Protein AF-A0A095XIH7-F1 (afdb_monomer)

Structure (mmCIF, N/CA/C/O backbone):
data_AF-A0A095XIH7-F1
#
_entry.id   AF-A0A095XIH7-F1
#
loop_
_atom_site.group_PDB
_atom_site.id
_atom_site.type_symbol
_atom_site.label_atom_id
_atom_site.label_alt_id
_atom_site.label_comp_id
_atom_site.label_asym_id
_atom_site.label_entity_id
_atom_site.label_seq_id
_atom_site.pdbx_PDB_ins_code
_atom_site.Cartn_x
_atom_site.Cartn_y
_atom_site.Cartn_z
_atom_site.occupancy
_atom_site.B_iso_or_equiv
_atom_site.auth_seq_id
_atom_site.auth_comp_id
_atom_site.auth_asym_id
_atom_site.auth_atom_id
_atom_site.pdbx_PDB_model_num
ATOM 1 N N . MET A 1 1 ? 9.749 1.396 8.747 1.00 66.25 1 MET A N 1
ATOM 2 C CA . MET A 1 1 ? 8.614 2.246 9.178 1.00 66.25 1 MET A CA 1
ATOM 3 C C . MET A 1 1 ? 7.402 1.356 9.365 1.00 66.25 1 MET A C 1
ATOM 5 O O . MET A 1 1 ? 7.223 0.466 8.543 1.00 66.25 1 MET A O 1
ATOM 9 N N . LYS A 1 2 ? 6.616 1.558 10.428 1.00 87.69 2 LYS A N 1
ATOM 10 C CA . LYS A 1 2 ? 5.342 0.849 10.609 1.00 87.69 2 LYS A CA 1
ATOM 11 C C . LYS A 1 2 ? 4.236 1.585 9.856 1.00 87.69 2 LYS A C 1
ATOM 13 O O . LYS A 1 2 ? 4.200 2.818 9.878 1.00 87.69 2 LYS A O 1
ATOM 18 N N . ALA A 1 3 ? 3.363 0.839 9.193 1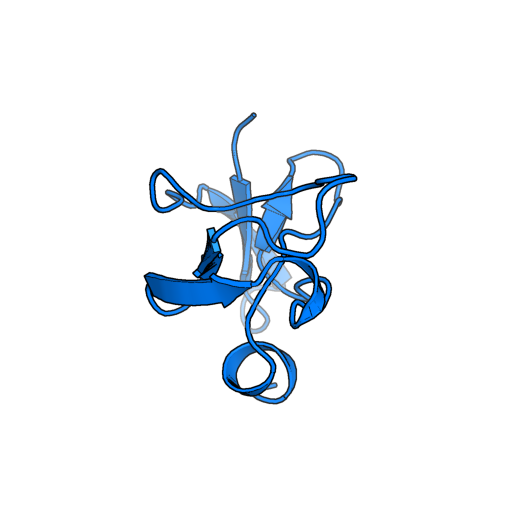.00 96.00 3 ALA A N 1
ATOM 19 C CA . ALA A 1 3 ? 2.179 1.399 8.567 1.00 96.00 3 ALA A CA 1
ATOM 20 C C . ALA A 1 3 ? 0.977 1.284 9.496 1.00 96.00 3 ALA A C 1
ATOM 22 O O . ALA A 1 3 ? 0.893 0.395 10.345 1.00 96.00 3 ALA A O 1
ATOM 23 N N . ARG A 1 4 ? 0.040 2.205 9.310 1.00 97.50 4 ARG A N 1
ATOM 24 C CA . ARG A 1 4 ? -1.247 2.207 9.982 1.00 97.50 4 ARG A CA 1
ATOM 25 C C . ARG A 1 4 ? -2.348 2.407 8.960 1.00 97.50 4 ARG A C 1
ATOM 27 O O . ARG A 1 4 ? -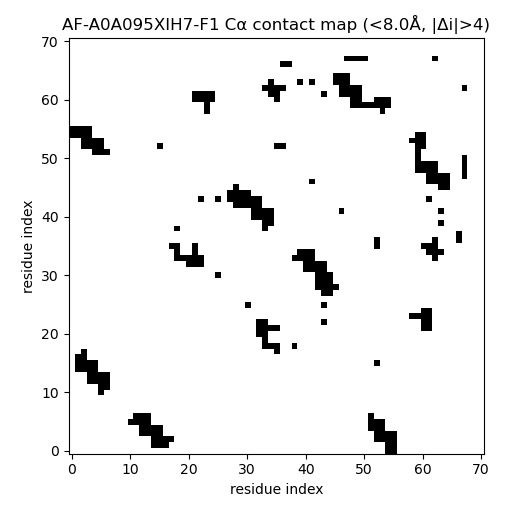2.192 3.179 8.013 1.00 97.50 4 ARG A O 1
ATOM 34 N N . LYS A 1 5 ? -3.477 1.745 9.179 1.00 97.00 5 LYS A N 1
ATOM 35 C CA . LYS A 1 5 ? -4.675 1.889 8.357 1.00 97.00 5 LYS A CA 1
ATOM 36 C C . LYS A 1 5 ? -5.752 2.640 9.125 1.00 97.00 5 LYS A C 1
ATOM 38 O O . LYS A 1 5 ? -6.071 2.296 10.262 1.00 97.00 5 LYS A O 1
ATOM 43 N N . TRP A 1 6 ? -6.278 3.686 8.504 1.00 96.75 6 TRP A N 1
ATOM 44 C CA . TRP A 1 6 ? -7.421 4.443 8.982 1.00 96.75 6 TRP A CA 1
ATOM 45 C C . TRP A 1 6 ? -8.703 3.643 8.766 1.00 96.75 6 TRP A C 1
ATOM 47 O O . TRP A 1 6 ? -8.999 3.215 7.650 1.00 96.75 6 TRP A O 1
ATOM 57 N N . ASP A 1 7 ? -9.478 3.471 9.831 1.00 95.69 7 ASP A N 1
ATOM 58 C CA . ASP A 1 7 ? -10.820 2.904 9.774 1.00 95.69 7 ASP A CA 1
ATOM 59 C C . ASP A 1 7 ? -11.859 4.035 9.824 1.00 95.69 7 ASP A C 1
ATOM 61 O O . ASP A 1 7 ? -11.963 4.764 10.815 1.00 95.69 7 ASP A O 1
ATOM 65 N N . TYR A 1 8 ? -12.656 4.184 8.762 1.00 92.75 8 TYR A N 1
ATOM 66 C CA . TYR A 1 8 ? -13.681 5.231 8.685 1.00 92.75 8 TYR A CA 1
ATOM 67 C C . TYR A 1 8 ? -14.837 5.046 9.675 1.00 92.75 8 TYR A C 1
ATOM 69 O O . TYR A 1 8 ? -15.462 6.037 10.055 1.00 92.75 8 TYR A O 1
ATOM 77 N N . LYS A 1 9 ? -15.126 3.813 10.109 1.00 95.44 9 LYS A N 1
ATOM 78 C CA . LYS A 1 9 ? -16.208 3.519 11.058 1.00 95.44 9 LYS A CA 1
ATOM 79 C C . LYS A 1 9 ? -15.799 3.900 12.474 1.00 95.44 9 LYS A C 1
ATOM 81 O O . LYS A 1 9 ? -16.561 4.561 13.172 1.00 95.44 9 LYS A O 1
ATOM 86 N N . THR A 1 10 ? -14.604 3.500 12.905 1.00 97.06 10 THR A N 1
ATOM 87 C CA . THR A 1 10 ? -14.136 3.762 14.277 1.00 97.06 10 THR A CA 1
ATOM 88 C C . THR A 1 10 ? -13.393 5.088 14.417 1.00 97.06 10 THR A C 1
ATOM 90 O O . THR A 1 10 ? -13.215 5.565 15.540 1.00 97.06 10 THR A O 1
ATOM 93 N N . ARG A 1 11 ? -12.991 5.699 13.292 1.00 95.38 11 ARG A N 1
ATOM 94 C CA . ARG A 1 11 ? -12.197 6.936 13.209 1.00 95.38 11 ARG A CA 1
ATOM 95 C C . ARG A 1 11 ? -10.872 6.826 13.961 1.00 95.38 11 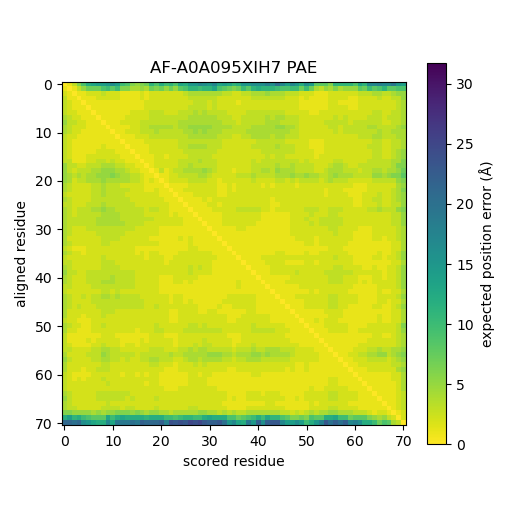ARG A C 1
ATOM 97 O O . ARG A 1 11 ? -10.470 7.743 14.681 1.00 95.38 11 ARG A O 1
ATOM 104 N N . LYS A 1 12 ? -10.218 5.674 13.826 1.00 97.06 12 LYS A N 1
ATOM 105 C CA . LYS A 1 12 ? -8.945 5.358 14.476 1.00 97.06 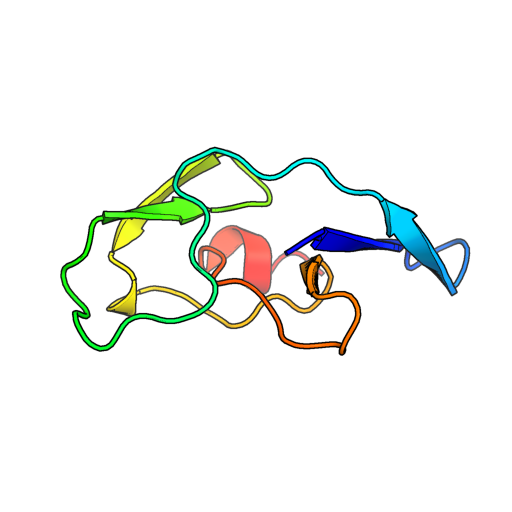12 LYS A CA 1
ATOM 106 C C . LYS A 1 12 ? -7.981 4.723 13.487 1.00 97.06 12 LYS A C 1
ATOM 108 O O . LYS A 1 12 ? -8.381 4.161 12.471 1.00 97.06 12 LYS A O 1
ATOM 113 N N . TYR A 1 13 ? -6.703 4.818 13.827 1.00 97.06 13 TYR A N 1
ATOM 114 C CA . TYR A 1 13 ? -5.638 4.085 13.164 1.00 97.06 13 TYR A CA 1
ATOM 115 C C . TYR A 1 13 ? -5.394 2.750 13.859 1.00 97.06 13 TYR A C 1
ATOM 117 O O . TYR A 1 13 ? -5.358 2.696 15.089 1.00 97.06 13 TYR A O 1
ATOM 125 N N . TYR A 1 14 ? -5.164 1.712 13.062 1.00 96.62 14 TYR A N 1
ATOM 126 C CA . TYR A 1 14 ? -4.721 0.396 13.516 1.00 96.62 14 TYR A CA 1
ATOM 127 C C . TYR A 1 14 ? -3.418 0.026 12.822 1.00 96.62 14 TYR A C 1
ATOM 129 O O . TYR A 1 14 ? -3.200 0.443 11.683 1.00 96.62 14 TYR A O 1
ATOM 137 N N . ASP A 1 15 ? -2.572 -0.749 13.496 1.00 96.75 15 ASP A N 1
ATOM 138 C CA . ASP A 1 15 ? -1.362 -1.303 12.889 1.00 96.75 15 ASP A CA 1
ATOM 139 C C . ASP A 1 15 ? -1.730 -2.119 11.643 1.00 96.75 15 ASP A C 1
ATOM 141 O O . ASP A 1 15 ? -2.750 -2.814 11.612 1.00 96.75 15 ASP A O 1
ATOM 145 N N . TYR A 1 16 ? -0.929 -1.970 10.590 1.00 96.19 16 TYR A N 1
ATOM 146 C CA . TYR A 1 16 ? -1.198 -2.574 9.294 1.00 96.19 16 TYR A CA 1
ATOM 147 C C . TYR A 1 16 ? 0.070 -3.179 8.703 1.00 96.19 16 TYR A C 1
ATOM 149 O O . TYR A 1 16 ? 1.072 -2.483 8.516 1.00 96.19 16 TYR A O 1
ATOM 157 N N . ASP A 1 17 ? -0.003 -4.464 8.370 1.00 95.06 17 ASP A N 1
ATOM 158 C CA . ASP A 1 17 ? 1.080 -5.176 7.706 1.00 95.06 17 ASP A CA 1
ATOM 159 C C . ASP A 1 17 ? 1.062 -4.869 6.209 1.00 95.06 17 ASP A C 1
ATOM 161 O O . ASP A 1 17 ? 0.068 -5.076 5.509 1.00 95.06 17 ASP A O 1
ATOM 165 N N . LEU A 1 18 ? 2.180 -4.345 5.713 1.00 95.00 18 LEU A N 1
ATOM 166 C CA . LEU A 1 18 ? 2.350 -4.046 4.299 1.00 95.00 18 LEU A CA 1
ATOM 167 C C . LEU A 1 18 ? 2.878 -5.263 3.539 1.00 95.00 18 LEU A C 1
ATOM 169 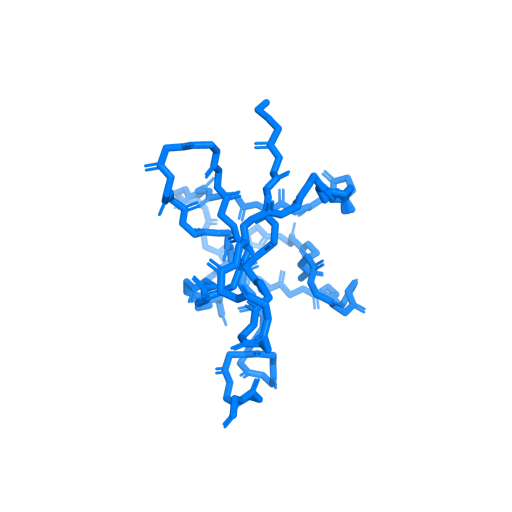O O . LEU A 1 18 ? 3.696 -6.009 4.080 1.00 95.00 18 LEU A O 1
ATOM 173 N N . PRO A 1 19 ? 2.512 -5.421 2.255 1.00 92.19 19 PRO A N 1
ATOM 174 C CA . PRO A 1 19 ? 3.269 -6.295 1.374 1.00 92.19 19 PRO A CA 1
ATOM 175 C C . PRO A 1 19 ? 4.703 -5.766 1.213 1.00 92.19 19 PRO A C 1
ATOM 177 O O . PRO A 1 19 ? 4.928 -4.556 1.245 1.00 92.19 19 PRO A O 1
ATOM 180 N N . GLU A 1 20 ? 5.658 -6.672 0.994 1.00 91.31 20 GLU A N 1
ATOM 181 C CA . GLU A 1 20 ? 7.100 -6.372 0.923 1.00 91.31 20 GLU A CA 1
ATOM 182 C C . GLU A 1 20 ? 7.443 -5.245 -0.067 1.00 91.31 20 GLU A C 1
ATOM 184 O O . GLU A 1 20 ? 8.275 -4.388 0.213 1.00 91.31 20 GLU A O 1
ATOM 189 N N . GLU A 1 21 ? 6.740 -5.191 -1.198 1.00 96.00 21 GLU A N 1
ATOM 190 C CA . GLU A 1 21 ? 6.970 -4.210 -2.263 1.00 96.00 21 GLU A CA 1
ATOM 191 C C . GLU A 1 21 ? 6.057 -2.972 -2.181 1.00 96.00 21 GLU A C 1
ATOM 193 O O . GLU A 1 21 ? 5.934 -2.221 -3.152 1.00 96.00 21 GLU A O 1
ATOM 198 N N . ALA A 1 22 ? 5.384 -2.737 -1.049 1.00 96.88 22 ALA A N 1
ATOM 199 C CA . ALA A 1 22 ? 4.679 -1.478 -0.833 1.00 96.88 22 ALA A CA 1
ATOM 200 C C . ALA A 1 22 ? 5.673 -0.313 -0.813 1.00 96.88 22 ALA A C 1
ATOM 202 O O . ALA A 1 22 ? 6.678 -0.333 -0.102 1.00 96.88 22 ALA A O 1
ATOM 203 N N . CYS A 1 23 ? 5.364 0.743 -1.558 1.00 97.38 23 CYS A N 1
ATOM 204 C CA . CYS A 1 23 ? 6.266 1.872 -1.712 1.00 97.38 23 CYS A CA 1
ATOM 205 C C . CYS A 1 23 ? 5.638 3.156 -1.170 1.00 97.38 23 CYS A C 1
ATOM 207 O O . CYS A 1 23 ? 4.496 3.489 -1.484 1.00 97.38 23 CYS A O 1
ATOM 209 N N . LEU A 1 24 ? 6.391 3.864 -0.326 1.00 96.75 24 LEU A N 1
ATOM 210 C CA . LEU A 1 24 ? 6.011 5.182 0.183 1.00 96.75 24 LEU A CA 1
ATOM 211 C C . LEU A 1 24 ? 6.438 6.293 -0.781 1.00 96.75 24 LEU A C 1
ATOM 213 O O . LEU A 1 24 ? 5.703 7.249 -0.992 1.00 96.75 24 LEU A O 1
ATOM 217 N N . TYR A 1 25 ? 7.643 6.164 -1.333 1.00 96.00 25 TYR A N 1
ATOM 218 C CA . TYR A 1 25 ? 8.278 7.158 -2.182 1.00 96.00 25 TYR A CA 1
ATOM 219 C C . TYR A 1 25 ? 9.299 6.482 -3.100 1.00 96.00 25 TYR A C 1
ATOM 221 O O . TYR A 1 25 ? 10.026 5.583 -2.666 1.00 96.00 25 TYR A O 1
ATOM 229 N N . SER A 1 26 ? 9.360 6.948 -4.342 1.00 97.38 26 SER A N 1
ATOM 230 C CA . SER A 1 26 ? 10.358 6.595 -5.345 1.00 97.38 26 SER A CA 1
ATOM 231 C C . SER A 1 26 ? 10.558 7.805 -6.256 1.00 97.38 26 SER A C 1
ATOM 233 O O . SER A 1 26 ? 9.605 8.525 -6.544 1.00 97.38 26 SER A O 1
ATOM 235 N N . ASP A 1 27 ? 11.789 8.033 -6.691 1.00 97.69 27 ASP A N 1
ATOM 236 C CA . ASP A 1 27 ? 12.140 8.936 -7.792 1.00 97.69 27 ASP A CA 1
ATOM 237 C C . ASP A 1 27 ? 12.142 8.215 -9.153 1.00 97.69 27 ASP A C 1
ATOM 239 O O . ASP A 1 27 ? 12.019 8.853 -10.195 1.00 97.69 27 ASP A O 1
ATOM 243 N N . ASP A 1 28 ? 12.216 6.883 -9.141 1.00 98.25 28 ASP A N 1
ATOM 244 C CA . ASP A 1 28 ? 11.984 6.019 -10.296 1.00 98.25 28 ASP A CA 1
ATOM 245 C C . ASP A 1 28 ? 10.481 5.743 -10.471 1.00 98.25 28 ASP A C 1
ATOM 247 O O . ASP A 1 28 ? 9.864 5.059 -9.642 1.00 98.25 28 ASP A O 1
ATOM 251 N N . MET A 1 29 ? 9.904 6.284 -11.549 1.00 97.75 29 MET A N 1
ATOM 252 C CA . MET A 1 29 ? 8.485 6.149 -11.903 1.00 97.75 29 MET A CA 1
ATOM 253 C C . MET A 1 29 ? 8.157 4.796 -12.544 1.00 97.75 29 MET A C 1
ATOM 255 O O . MET A 1 29 ? 7.015 4.346 -12.435 1.00 97.75 29 MET A O 1
ATOM 259 N N . ASP A 1 30 ? 9.146 4.123 -13.136 1.00 98.44 30 ASP A N 1
ATOM 260 C CA . ASP A 1 30 ? 9.001 2.810 -13.776 1.00 98.44 30 ASP A CA 1
ATOM 261 C C . ASP A 1 30 ? 9.239 1.654 -12.787 1.00 98.44 30 ASP A C 1
ATOM 263 O O . ASP A 1 30 ? 9.097 0.473 -13.119 1.00 98.44 30 ASP A O 1
ATOM 267 N N . LYS A 1 31 ? 9.562 1.974 -11.531 1.00 98.38 31 LYS A N 1
ATOM 268 C CA . LYS A 1 31 ? 9.702 0.991 -10.460 1.00 98.38 31 LYS A CA 1
ATOM 269 C C . LYS A 1 31 ? 8.402 0.216 -10.258 1.00 98.38 31 LYS A C 1
ATOM 271 O O . LYS A 1 31 ? 7.366 0.790 -9.922 1.00 98.38 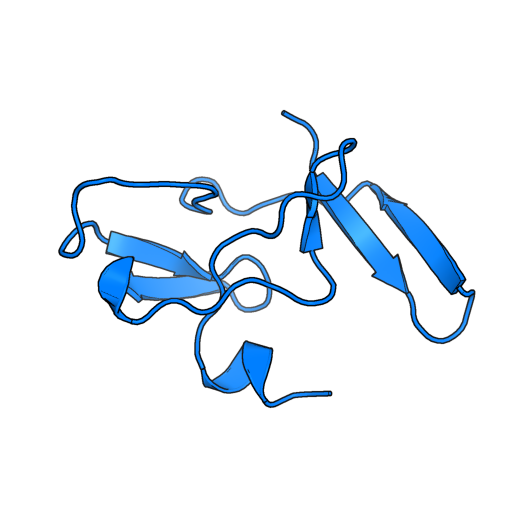31 LYS A O 1
ATOM 276 N N . VAL A 1 32 ? 8.476 -1.109 -10.362 1.00 98.31 32 VAL A N 1
ATOM 277 C CA . VAL A 1 32 ? 7.362 -1.996 -10.011 1.00 98.31 32 VAL A CA 1
ATOM 278 C C . VAL A 1 32 ? 7.200 -2.042 -8.491 1.00 98.31 32 VAL A C 1
ATOM 280 O O . VAL A 1 32 ? 8.146 -2.325 -7.758 1.00 98.31 32 VAL A O 1
ATOM 283 N N . ILE A 1 33 ? 5.985 -1.769 -8.024 1.00 98.25 33 ILE A N 1
ATOM 284 C CA . ILE A 1 33 ? 5.587 -1.780 -6.615 1.00 98.25 33 ILE A CA 1
ATOM 285 C C . ILE A 1 33 ? 4.328 -2.634 -6.426 1.00 98.25 33 ILE A C 1
ATOM 287 O O . ILE A 1 33 ? 3.598 -2.916 -7.381 1.00 98.25 33 ILE A O 1
ATOM 291 N N . ALA A 1 34 ? 4.023 -3.007 -5.184 1.00 98.31 34 ALA A N 1
ATOM 292 C CA . ALA A 1 34 ? 2.759 -3.643 -4.823 1.00 98.31 34 ALA A CA 1
ATOM 293 C C . ALA A 1 34 ? 1.803 -2.642 -4.165 1.00 98.31 34 ALA A C 1
ATOM 295 O O . ALA A 1 34 ? 2.153 -1.976 -3.190 1.00 98.31 34 ALA A O 1
ATOM 296 N N . CYS A 1 35 ? 0.557 -2.582 -4.643 1.00 97.81 35 CYS A N 1
ATOM 297 C CA . CYS A 1 35 ? -0.487 -1.812 -3.977 1.00 97.81 35 CYS A CA 1
ATOM 298 C C . CYS A 1 35 ? -0.719 -2.370 -2.557 1.00 97.81 35 CYS A C 1
ATOM 300 O O . CYS A 1 35 ? -1.093 -3.537 -2.420 1.00 97.81 35 CYS A O 1
ATOM 302 N N . PRO A 1 36 ? -0.600 -1.559 -1.493 1.00 96.75 36 PRO A N 1
ATOM 303 C CA . PRO A 1 36 ? -0.699 -2.037 -0.117 1.00 96.75 36 PRO A CA 1
ATOM 304 C C . PRO A 1 36 ? -2.117 -2.457 0.293 1.00 96.75 36 PRO A C 1
ATOM 306 O O . PRO A 1 36 ? -2.282 -3.098 1.324 1.00 96.75 36 PRO A O 1
ATOM 309 N N . GLN A 1 37 ? -3.142 -2.113 -0.495 1.00 95.88 37 GLN A N 1
ATOM 310 C CA . GLN A 1 37 ? -4.540 -2.465 -0.223 1.00 95.88 37 GLN A CA 1
ATOM 311 C C . GLN A 1 37 ? -4.957 -3.795 -0.870 1.00 95.88 37 GLN A C 1
ATOM 313 O O . GLN A 1 37 ? -5.740 -4.535 -0.282 1.00 95.88 37 GLN A O 1
ATOM 318 N N . CYS A 1 38 ? -4.490 -4.088 -2.089 1.00 96.12 38 CYS A N 1
ATOM 319 C CA . CYS A 1 38 ? -4.947 -5.256 -2.858 1.00 96.12 38 CYS A CA 1
ATOM 320 C C . CYS A 1 38 ? -3.824 -6.171 -3.368 1.00 96.12 38 CYS A C 1
ATOM 322 O O . CYS A 1 38 ? -4.115 -7.196 -3.976 1.00 96.12 38 CYS A O 1
ATOM 324 N N . GLY A 1 39 ? -2.553 -5.810 -3.171 1.00 96.44 39 GLY A N 1
ATOM 325 C CA . GLY A 1 39 ? -1.390 -6.596 -3.593 1.00 96.44 39 GLY A CA 1
ATOM 326 C C . GLY A 1 39 ? -1.063 -6.544 -5.090 1.00 96.44 39 GLY A C 1
ATOM 327 O O . GLY A 1 39 ? -0.045 -7.095 -5.505 1.00 96.44 39 GLY A O 1
ATOM 328 N N . ARG A 1 40 ? -1.882 -5.876 -5.917 1.00 96.56 40 ARG A N 1
ATOM 329 C CA . ARG A 1 40 ? -1.643 -5.741 -7.364 1.00 96.56 40 ARG A CA 1
ATOM 330 C C . ARG A 1 40 ? -0.289 -5.078 -7.641 1.00 96.56 40 ARG A C 1
ATOM 332 O O . ARG A 1 40 ? 0.006 -4.036 -7.057 1.00 96.56 40 ARG A O 1
ATOM 339 N N . LYS A 1 41 ? 0.478 -5.646 -8.578 1.00 98.06 41 LYS A N 1
ATOM 340 C CA . LYS A 1 41 ? 1.696 -5.028 -9.123 1.00 98.06 41 LYS A CA 1
ATOM 341 C C . LYS A 1 41 ? 1.351 -3.873 -10.063 1.00 98.06 41 LYS A C 1
ATOM 343 O O . LYS A 1 41 ? 0.425 -3.991 -10.869 1.00 98.06 41 LYS A O 1
ATOM 348 N N . MET A 1 42 ? 2.089 -2.779 -9.952 1.00 97.88 42 MET A N 1
ATOM 349 C CA . MET A 1 42 ? 1.914 -1.565 -10.752 1.00 97.88 42 MET A CA 1
ATOM 350 C C . MET A 1 42 ? 3.219 -0.769 -10.811 1.00 97.88 42 MET A C 1
ATOM 352 O O . MET A 1 42 ? 4.096 -0.996 -9.979 1.00 97.88 42 MET A O 1
ATOM 356 N N . LEU A 1 43 ? 3.336 0.163 -11.755 1.00 98.44 43 LEU A N 1
ATOM 357 C CA . LEU A 1 43 ? 4.426 1.136 -11.748 1.00 98.44 43 LEU A CA 1
ATOM 358 C C . LEU A 1 43 ? 4.172 2.177 -10.655 1.00 98.44 43 LEU A C 1
ATOM 360 O O . LEU A 1 43 ? 3.022 2.545 -10.400 1.00 98.44 43 LEU A O 1
ATOM 364 N N . PHE A 1 44 ? 5.232 2.655 -10.003 1.00 98.50 44 PHE A N 1
ATOM 365 C CA . PHE A 1 44 ? 5.122 3.707 -8.993 1.00 98.50 44 PHE A CA 1
ATOM 366 C C . PHE A 1 44 ? 4.478 4.970 -9.577 1.00 98.50 44 PHE A C 1
ATOM 368 O O . PHE A 1 44 ? 3.649 5.591 -8.914 1.00 98.50 44 PHE A O 1
ATOM 375 N N . GLY A 1 45 ? 4.793 5.300 -10.833 1.00 98.19 45 GLY A N 1
ATOM 376 C CA . GLY A 1 45 ? 4.252 6.468 -11.519 1.00 98.19 45 GLY A CA 1
ATOM 377 C C . GLY A 1 45 ? 2.754 6.424 -11.817 1.00 98.19 45 GLY A C 1
ATOM 378 O O . GLY A 1 45 ? 2.138 7.480 -11.935 1.00 98.19 45 GLY A O 1
ATOM 379 N N . ASP A 1 46 ? 2.152 5.233 -11.840 1.00 97.88 46 ASP A N 1
ATOM 380 C CA . ASP A 1 46 ? 0.697 5.046 -11.960 1.00 97.88 46 ASP A CA 1
ATOM 381 C C . ASP A 1 46 ? -0.011 5.100 -10.585 1.00 97.88 46 ASP A C 1
ATOM 383 O O . ASP A 1 46 ? -1.211 4.828 -10.458 1.00 97.88 46 ASP A O 1
ATOM 387 N N . GLY A 1 47 ? 0.755 5.358 -9.521 1.00 97.44 47 GLY A N 1
ATOM 388 C CA . GLY A 1 47 ? 0.330 5.367 -8.129 1.00 97.44 47 GLY A CA 1
ATOM 389 C C . GLY A 1 47 ? -0.347 6.651 -7.690 1.00 97.44 47 GLY A C 1
ATOM 390 O O . GLY A 1 47 ? 0.052 7.756 -8.039 1.00 97.44 47 GLY A O 1
ATOM 391 N N . TYR A 1 48 ? -1.335 6.491 -6.816 1.00 97.75 48 TYR A N 1
ATOM 392 C CA . TYR A 1 48 ? -1.979 7.586 -6.102 1.00 97.75 48 TYR A CA 1
ATOM 393 C C . TYR A 1 48 ? -1.628 7.510 -4.622 1.00 97.75 48 TYR A C 1
ATOM 395 O O . TYR A 1 48 ? -1.452 6.425 -4.066 1.00 97.75 48 TYR A O 1
ATOM 403 N N . THR A 1 49 ? -1.573 8.654 -3.946 1.00 97.38 49 THR A N 1
ATOM 404 C CA . THR A 1 49 ? -1.391 8.680 -2.492 1.00 97.38 49 THR A CA 1
ATOM 405 C C . THR A 1 49 ? -2.608 8.062 -1.801 1.00 97.38 49 THR A C 1
ATOM 407 O O . THR A 1 49 ? -3.753 8.457 -2.039 1.00 97.38 49 THR A O 1
ATOM 410 N N . SER A 1 50 ? -2.375 7.069 -0.941 1.00 96.94 50 SER A N 1
ATOM 411 C CA . SER A 1 50 ? -3.433 6.425 -0.163 1.00 96.94 50 SER A CA 1
ATOM 412 C C . SER A 1 50 ? -4.127 7.418 0.764 1.00 96.94 50 SER A C 1
ATOM 414 O O . SER A 1 50 ? -3.475 8.244 1.395 1.00 96.94 50 SER A O 1
ATOM 416 N N . ARG A 1 51 ? -5.453 7.283 0.877 1.00 94.94 51 ARG A N 1
ATOM 417 C CA . ARG A 1 51 ? -6.304 8.028 1.821 1.00 94.94 51 ARG A CA 1
ATOM 418 C C . ARG A 1 51 ? -6.518 7.289 3.147 1.00 94.94 51 ARG A C 1
ATOM 420 O O . ARG A 1 51 ? -7.128 7.838 4.063 1.00 94.94 51 ARG A O 1
ATOM 427 N N . GLN A 1 52 ? -6.056 6.037 3.236 1.00 95.88 52 GLN A N 1
ATOM 428 C CA . GLN A 1 52 ? -6.300 5.148 4.377 1.00 95.88 52 GLN A CA 1
ATOM 429 C C . GLN A 1 52 ? -5.015 4.562 4.969 1.00 95.88 52 GLN A C 1
ATOM 431 O O . GLN A 1 52 ? -4.950 4.367 6.177 1.00 95.88 52 GLN A O 1
ATOM 436 N N . ILE A 1 53 ? -4.009 4.242 4.152 1.00 97.38 53 ILE A N 1
ATOM 437 C CA . ILE A 1 53 ? -2.789 3.547 4.584 1.00 97.38 53 ILE A CA 1
ATOM 438 C C . ILE A 1 53 ? -1.654 4.560 4.651 1.00 97.38 53 ILE A C 1
ATOM 440 O O . ILE A 1 53 ? -1.162 5.023 3.619 1.00 97.38 53 ILE A O 1
ATOM 444 N N . HIS A 1 54 ? -1.225 4.872 5.869 1.00 97.38 54 HIS A N 1
ATOM 445 C CA . HIS A 1 54 ? -0.229 5.899 6.134 1.00 97.38 54 HIS A CA 1
ATOM 446 C C . HIS A 1 54 ? 0.924 5.360 6.981 1.00 97.38 54 HIS A C 1
ATOM 448 O O . HIS A 1 54 ? 0.818 4.326 7.641 1.00 97.38 54 HIS A O 1
ATOM 454 N N . THR A 1 55 ? 2.034 6.086 7.003 1.00 96.62 55 THR A N 1
ATOM 455 C CA . THR A 1 55 ? 3.050 5.944 8.047 1.00 96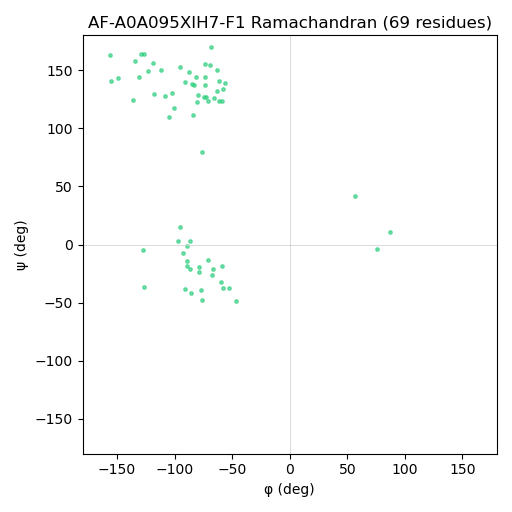.62 55 THR A CA 1
ATOM 456 C C . THR A 1 55 ? 2.511 6.452 9.386 1.00 96.62 55 THR A C 1
ATOM 458 O O . THR A 1 55 ? 1.489 7.137 9.451 1.00 96.62 55 THR A O 1
ATOM 461 N N . GLU A 1 56 ? 3.238 6.196 10.473 1.00 94.62 56 GLU A N 1
ATOM 462 C CA . GLU A 1 56 ? 2.914 6.757 11.795 1.00 94.62 56 GLU A CA 1
ATOM 463 C C . GLU A 1 56 ? 2.889 8.298 11.824 1.00 94.62 56 GLU A C 1
ATOM 465 O O . GLU A 1 56 ? 2.277 8.881 12.717 1.00 94.62 56 GLU A O 1
ATOM 470 N N . HIS A 1 57 ? 3.512 8.949 10.835 1.00 92.75 57 HIS A N 1
ATOM 471 C CA . HIS A 1 57 ? 3.550 10.403 10.664 1.00 92.75 57 HIS A CA 1
ATOM 472 C C . HIS A 1 57 ? 2.502 10.936 9.672 1.00 92.75 57 HIS A C 1
ATOM 474 O O . HIS A 1 57 ? 2.480 12.133 9.402 1.00 92.75 57 HIS A O 1
ATOM 480 N N . GLY A 1 58 ? 1.637 10.075 9.123 1.00 93.00 58 GLY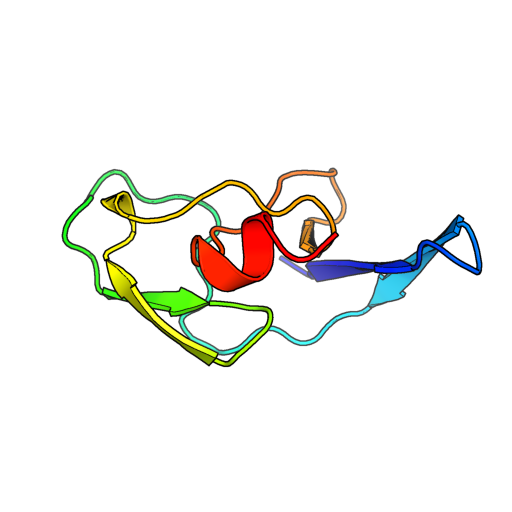 A N 1
ATOM 481 C CA . GLY A 1 58 ? 0.554 10.481 8.222 1.00 93.00 58 GLY A CA 1
ATOM 482 C C . GLY A 1 58 ? 0.925 10.567 6.737 1.00 93.00 58 GLY A C 1
ATOM 483 O O . GLY A 1 58 ? 0.123 11.065 5.954 1.00 93.00 58 GLY A O 1
ATOM 484 N N . LEU A 1 59 ? 2.098 10.076 6.319 1.00 96.19 59 LEU A N 1
ATOM 485 C CA . LEU A 1 59 ? 2.458 10.020 4.894 1.00 96.19 59 LEU A CA 1
ATOM 486 C C . LEU A 1 59 ? 1.789 8.817 4.223 1.00 96.19 59 LEU A C 1
ATOM 488 O O . LEU A 1 59 ? 1.918 7.701 4.720 1.00 96.19 59 LEU A O 1
ATOM 492 N N . GLY A 1 60 ? 1.093 9.029 3.106 1.00 96.94 60 GLY A N 1
ATOM 493 C CA . GLY A 1 60 ? 0.363 7.971 2.403 1.00 96.94 60 GLY A CA 1
ATOM 494 C C . GLY A 1 60 ? 1.230 7.134 1.474 1.00 96.94 60 GLY A C 1
ATOM 495 O O . GLY A 1 60 ? 2.032 7.667 0.716 1.00 96.94 60 GLY A O 1
ATOM 496 N N . TYR A 1 61 ? 1.025 5.818 1.508 1.00 97.69 61 TYR A N 1
ATOM 497 C CA . TYR A 1 61 ? 1.656 4.883 0.573 1.00 97.69 61 TYR A CA 1
ATOM 498 C C . TYR A 1 61 ? 1.027 4.967 -0.822 1.00 97.69 61 TYR A C 1
ATOM 500 O O . TYR A 1 61 ? -0.145 5.325 -0.951 1.00 97.69 61 TYR A O 1
ATOM 508 N N . ALA A 1 62 ? 1.772 4.582 -1.858 1.00 98.00 62 ALA A N 1
ATOM 509 C CA . ALA A 1 62 ? 1.255 4.515 -3.221 1.00 98.00 62 ALA A CA 1
ATOM 510 C C . ALA A 1 62 ? 0.258 3.351 -3.380 1.00 98.00 62 ALA A C 1
ATOM 512 O O . ALA A 1 62 ? 0.580 2.195 -3.106 1.00 98.00 62 ALA A O 1
ATOM 513 N N . VAL A 1 63 ? -0.964 3.649 -3.822 1.00 98.31 63 VAL A N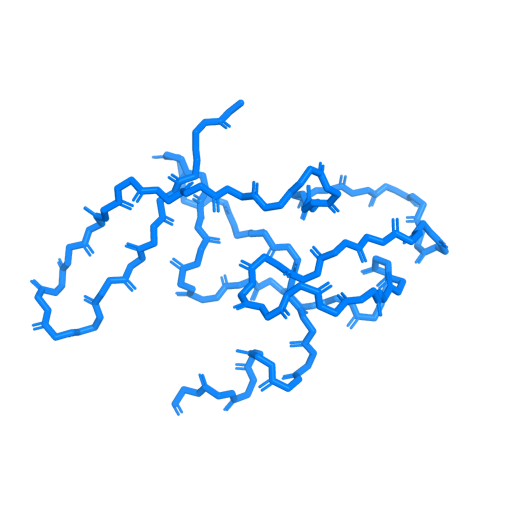 1
ATOM 514 C CA . VAL A 1 63 ? -2.027 2.680 -4.132 1.00 98.31 63 VAL A CA 1
ATOM 515 C C . VAL A 1 63 ? -2.420 2.762 -5.604 1.00 98.31 63 VAL A C 1
ATOM 517 O O . VAL A 1 63 ? -2.255 3.799 -6.241 1.00 98.31 63 VAL A O 1
ATOM 520 N N . CYS A 1 64 ? -2.980 1.679 -6.147 1.00 97.62 64 CYS A N 1
ATOM 521 C CA . CYS A 1 64 ? -3.517 1.698 -7.504 1.00 97.62 64 CYS A CA 1
ATOM 522 C C . CYS A 1 64 ? -4.773 2.570 -7.589 1.00 97.62 64 CYS A C 1
ATOM 524 O O . CYS A 1 64 ? -5.511 2.698 -6.608 1.00 97.62 64 CYS A O 1
ATOM 526 N N . GLU A 1 65 ? -5.055 3.088 -8.785 1.00 96.75 65 GLU A N 1
ATOM 527 C CA . GLU A 1 65 ? -6.248 3.892 -9.080 1.00 96.75 65 GLU A CA 1
ATOM 528 C C . GLU A 1 65 ? -7.528 3.252 -8.526 1.00 96.75 65 GLU A C 1
ATOM 530 O O . GLU A 1 65 ? -8.281 3.883 -7.792 1.00 96.75 65 GLU A O 1
ATOM 535 N N . GLN A 1 66 ? -7.729 1.953 -8.774 1.00 96.50 66 GLN A N 1
ATOM 536 C CA . GLN A 1 66 ? -8.917 1.221 -8.321 1.00 96.50 66 GLN A CA 1
ATOM 537 C C . GLN A 1 66 ? -9.087 1.218 -6.799 1.00 96.50 66 GLN A C 1
ATOM 539 O O . GLN A 1 66 ? -10.211 1.152 -6.315 1.00 96.50 66 GLN A O 1
ATOM 544 N N . CYS A 1 67 ? -7.994 1.230 -6.035 1.00 96.38 67 CYS A N 1
ATOM 545 C CA . CYS A 1 67 ? -8.043 1.312 -4.577 1.00 96.38 67 CYS A CA 1
ATOM 546 C C . CYS A 1 67 ? -8.108 2.755 -4.074 1.00 96.38 67 CYS A C 1
ATOM 548 O O . CYS A 1 67 ? -8.551 2.954 -2.951 1.00 96.38 67 CYS A O 1
ATOM 550 N N . HIS A 1 68 ? -7.688 3.730 -4.879 1.00 95.88 68 HIS A N 1
ATOM 551 C CA . HIS A 1 68 ? -7.811 5.149 -4.564 1.00 95.88 68 HIS A CA 1
ATOM 552 C C . HIS A 1 68 ? -9.241 5.669 -4.768 1.00 95.88 68 HIS A C 1
ATOM 554 O O . HIS A 1 68 ? -9.728 6.449 -3.960 1.00 95.88 68 HIS A O 1
ATOM 560 N N . VAL A 1 69 ? -9.931 5.217 -5.823 1.00 93.25 69 VAL A N 1
ATOM 561 C CA . VAL A 1 69 ? -11.327 5.605 -6.107 1.00 93.25 69 VAL A CA 1
ATOM 562 C C . VAL A 1 69 ? -12.348 4.855 -5.255 1.00 93.25 69 VAL A C 1
ATOM 564 O O . VAL A 1 69 ? -13.494 5.282 -5.154 1.00 93.25 69 VAL A O 1
ATOM 567 N N . LYS A 1 70 ? -11.957 3.714 -4.672 1.00 78.50 70 LYS A N 1
ATOM 568 C CA . LYS A 1 70 ? -12.785 2.960 -3.726 1.00 78.50 70 LYS A CA 1
ATOM 569 C C . LYS A 1 70 ? -12.774 3.667 -2.375 1.00 78.50 70 LYS A C 1
ATOM 571 O O . LYS A 1 70 ? -12.072 3.240 -1.464 1.00 78.50 70 LYS A O 1
ATOM 576 N N . ASP A 1 71 ? -13.583 4.711 -2.275 1.00 55.75 71 ASP A N 1
ATOM 577 C CA . ASP A 1 71 ? -14.026 5.307 -1.018 1.00 55.75 71 ASP A CA 1
ATOM 578 C C . ASP A 1 71 ? -15.542 5.528 -1.054 1.00 55.75 71 ASP A C 1
ATOM 580 O O . ASP A 1 71 ? -16.018 6.253 -1.956 1.00 55.75 71 ASP A O 1
#

Foldseek 3Di:
DWKWFQDPVVRDTDTADFDPFWALDDPQQQDWGAARPPRDTDGQVQWDFDPTIADPVRRGITHHPVRRPPD

Solvent-accessible surface area (backbone atoms only — not comparable to full-atom values): 4156 Å² total; per-residue (Å²): 134,65,39,27,33,54,38,86,88,80,71,43,74,40,86,40,88,64,56,92,49,44,41,72,78,73,92,55,45,79,41,78,27,22,18,56,86,78,61,54,76,42,41,46,63,67,39,37,71,33,94,40,42,19,36,88,86,66,52,34,27,35,21,42,57,77,64,60,69,64,119

Sequence (71 aa):
MKARKWDYKTRKYYDYDLPEEACLYSDDMDKVIACPQCGRKMLFGDGYTSRQIHTEHGLGYAVCEQCHVKD

pLDDT: mean 95.2, std 6.53, range [55.75, 98.5]

Radius of gyration: 11.43 Å; Cα contacts (8 Å, |Δi|>4): 144; chains: 1; bounding box: 28×17×28 Å

Nearest PDB structures (foldseek):
  2gvi-assembly1_A  TM=5.753E-01  e=1.103E+00  Thermoplasma acidophilum
  7y6o-assembly1_A-2  TM=5.641E-01  e=3.741E+00  Chelicerata
  6gz5-assembly1_Bb  TM=3.236E-01  e=1.408E+00  Oryctolagus cuniculus
  2aky-assembly1_A  TM=2.459E-01  e=7.787E+00  Saccharomyces cerevisiae

Secondary structure (DSSP, 8-state):
--EEEEETTTTEEEEEPPPTT--S--S-SS-EEE-TTT--EEEGGG-EEEEEEEETTSPEEEE-HHHHS--

Mean predicted aligned error: 2.64 Å